Protein AF-A0A425W939-F1 (afdb_monomer_lite)

pLDDT: mean 85.45, std 15.82, range [32.03, 98.38]

Structure (mmCIF, N/CA/C/O backbone):
data_AF-A0A425W939-F1
#
_entry.id   AF-A0A425W939-F1
#
loop_
_atom_site.group_PDB
_atom_site.id
_atom_site.type_symbol
_atom_site.label_atom_id
_atom_site.label_alt_id
_atom_site.label_comp_id
_atom_site.label_asym_id
_atom_site.label_entity_id
_atom_site.label_seq_id
_atom_site.pdbx_PDB_ins_code
_atom_site.Cartn_x
_atom_site.Cartn_y
_atom_site.Cartn_z
_atom_site.occupancy
_atom_site.B_iso_or_equiv
_atom_site.auth_seq_id
_atom_site.auth_comp_id
_atom_site.auth_asym_id
_atom_site.auth_atom_id
_atom_site.pdbx_PDB_model_num
ATOM 1 N N . MET A 1 1 ? 36.619 -2.453 -15.851 1.00 32.03 1 MET A N 1
ATOM 2 C CA . MET A 1 1 ? 36.394 -1.503 -16.958 1.00 32.03 1 MET A CA 1
ATOM 3 C C . MET A 1 1 ? 35.109 -0.761 -16.631 1.00 32.03 1 MET A C 1
ATOM 5 O O . MET A 1 1 ? 34.063 -1.391 -16.569 1.00 32.03 1 MET A O 1
ATOM 9 N N . LEU A 1 2 ? 35.218 0.507 -16.232 1.00 38.09 2 LEU A N 1
ATOM 10 C CA . LEU A 1 2 ? 34.074 1.345 -15.869 1.00 38.09 2 LEU A CA 1
ATOM 11 C C . LEU A 1 2 ? 33.327 1.688 -17.160 1.00 38.09 2 LEU A C 1
ATOM 13 O O . LEU A 1 2 ? 33.867 2.411 -17.993 1.00 38.09 2 LEU A O 1
ATOM 17 N N . PHE A 1 3 ? 32.127 1.143 -17.351 1.00 40.81 3 PHE A N 1
ATOM 18 C CA . PHE A 1 3 ? 31.257 1.585 -18.435 1.00 40.81 3 PHE A CA 1
ATOM 19 C C . PHE A 1 3 ? 30.702 2.961 -18.060 1.00 40.81 3 PHE A C 1
ATOM 21 O O . PHE A 1 3 ? 29.868 3.091 -17.164 1.00 40.81 3 PHE A O 1
ATOM 28 N N . GLY A 1 4 ? 31.234 3.997 -18.709 1.00 47.75 4 GLY A N 1
ATOM 29 C CA . GLY A 1 4 ? 30.637 5.326 -18.725 1.00 47.75 4 GLY A CA 1
ATOM 30 C C . GLY A 1 4 ? 29.325 5.248 -19.490 1.00 47.75 4 GLY A C 1
ATOM 31 O O . GLY A 1 4 ? 29.332 5.268 -20.715 1.00 47.75 4 GLY A O 1
ATOM 32 N N . CYS A 1 5 ? 28.222 5.094 -18.760 1.00 44.81 5 CYS A N 1
ATOM 33 C CA . CYS A 1 5 ? 26.889 5.027 -19.338 1.00 44.81 5 CYS A CA 1
ATOM 34 C C . CYS A 1 5 ? 26.528 6.408 -19.890 1.00 44.81 5 CYS A C 1
ATOM 36 O O . CYS A 1 5 ? 26.536 7.407 -19.164 1.00 44.81 5 CYS A O 1
ATOM 38 N N . SER A 1 6 ? 26.277 6.473 -21.191 1.00 49.28 6 SER A N 1
ATOM 39 C CA . SER A 1 6 ? 25.877 7.708 -21.857 1.00 49.28 6 SER A CA 1
ATOM 40 C C . SER A 1 6 ? 24.365 7.908 -21.687 1.00 49.28 6 SER A C 1
ATOM 42 O O . SER A 1 6 ? 23.601 6.948 -21.628 1.00 49.28 6 SER A O 1
ATOM 44 N N . LEU A 1 7 ? 23.907 9.163 -21.615 1.00 52.06 7 LEU A N 1
ATOM 45 C CA . LEU A 1 7 ? 22.492 9.544 -21.432 1.00 52.06 7 LEU A CA 1
ATOM 46 C C . LEU A 1 7 ? 21.450 8.766 -22.297 1.00 52.06 7 LEU A C 1
ATOM 48 O O . LEU A 1 7 ? 20.337 8.545 -21.809 1.00 52.06 7 LEU A O 1
ATOM 52 N N . PRO A 1 8 ? 21.757 8.322 -23.539 1.00 54.44 8 PRO A N 1
ATOM 53 C CA . PRO A 1 8 ? 20.844 7.521 -24.365 1.00 54.44 8 PRO A CA 1
ATOM 54 C C . PRO A 1 8 ? 20.500 6.135 -23.798 1.00 54.44 8 PRO A C 1
ATOM 56 O O . PRO A 1 8 ? 19.397 5.638 -24.014 1.00 54.44 8 PRO A O 1
ATOM 59 N N . GLU A 1 9 ? 21.416 5.505 -23.063 1.00 61.19 9 GLU A N 1
ATOM 60 C CA . GLU A 1 9 ? 21.204 4.172 -22.475 1.00 61.19 9 GLU A CA 1
ATOM 61 C C . GLU A 1 9 ? 20.279 4.246 -21.253 1.00 61.19 9 GLU A C 1
ATOM 63 O O . GLU A 1 9 ? 19.521 3.324 -20.971 1.00 61.19 9 GLU A O 1
ATOM 68 N N . TYR A 1 10 ? 20.267 5.381 -20.552 1.00 60.78 10 TYR A N 1
ATOM 69 C CA . TYR A 1 10 ? 19.341 5.603 -19.443 1.00 60.78 10 TYR A CA 1
ATOM 70 C C . TYR A 1 10 ? 17.891 5.734 -19.936 1.00 60.78 10 TYR A C 1
ATOM 72 O O . TYR A 1 10 ? 16.961 5.229 -19.311 1.00 60.78 10 TYR A O 1
ATOM 80 N N . THR A 1 11 ? 17.685 6.373 -21.092 1.00 64.19 11 THR A N 1
ATOM 81 C CA . THR A 1 11 ? 16.342 6.585 -21.656 1.00 64.19 11 THR A CA 1
ATOM 82 C C . THR A 1 11 ? 15.720 5.313 -22.227 1.00 64.19 11 THR A C 1
ATOM 84 O O . THR A 1 11 ? 14.495 5.209 -22.231 1.00 64.19 11 THR A O 1
ATOM 87 N N . SER A 1 12 ? 16.511 4.340 -22.691 1.00 73.88 12 SER A N 1
ATOM 88 C CA . SER A 1 12 ? 15.979 3.034 -23.101 1.00 73.88 12 SER A CA 1
ATOM 89 C C . SER A 1 12 ? 15.506 2.224 -21.897 1.00 73.88 12 SER A C 1
ATOM 91 O O . SER A 1 12 ? 14.393 1.716 -21.918 1.00 73.88 12 SER A O 1
ATOM 93 N N . VAL A 1 13 ? 16.280 2.198 -20.809 1.00 76.06 13 VAL A N 1
ATOM 94 C CA . VAL A 1 13 ? 15.913 1.479 -19.578 1.00 76.06 13 VAL A CA 1
ATOM 95 C C . VAL A 1 13 ? 14.621 2.023 -18.961 1.00 76.06 13 VAL A C 1
ATOM 97 O O . VAL A 1 13 ? 13.791 1.248 -18.496 1.00 76.06 13 VAL A O 1
ATOM 100 N N . VAL A 1 14 ? 14.407 3.342 -18.999 1.00 78.75 14 VAL A N 1
ATOM 101 C CA . VAL A 1 14 ? 13.158 3.957 -18.514 1.00 78.75 14 VAL A CA 1
ATOM 102 C C . VAL A 1 14 ? 11.941 3.506 -19.333 1.00 78.75 14 VAL A C 1
ATOM 104 O O . VAL A 1 14 ? 10.866 3.343 -18.765 1.00 78.75 14 VAL A O 1
ATOM 107 N N . LYS A 1 15 ? 12.089 3.264 -20.643 1.00 82.19 15 LYS A N 1
ATOM 108 C CA . LYS A 1 15 ? 10.983 2.795 -21.501 1.00 82.19 15 LYS A CA 1
ATOM 109 C C . LYS A 1 15 ? 10.562 1.356 -21.210 1.00 82.19 15 LYS A C 1
ATOM 111 O O . LYS A 1 15 ? 9.416 1.011 -21.473 1.00 82.19 15 LYS A O 1
ATOM 116 N N . GLU A 1 16 ? 11.461 0.541 -20.668 1.00 85.12 16 GLU A N 1
ATOM 117 C CA . GLU A 1 16 ? 11.160 -0.847 -20.302 1.00 85.12 16 GLU A CA 1
ATOM 118 C C . GLU A 1 16 ? 10.316 -0.943 -19.019 1.00 85.12 16 GLU A C 1
ATOM 120 O O . GLU A 1 16 ? 9.662 -1.964 -18.781 1.00 85.12 16 GLU A O 1
ATOM 125 N N . VAL A 1 17 ? 10.288 0.120 -18.201 1.00 91.50 17 VAL A N 1
ATOM 126 C CA . VAL A 1 17 ? 9.501 0.168 -16.963 1.00 91.50 17 VAL A CA 1
ATOM 127 C C . VAL A 1 17 ? 8.014 0.230 -17.305 1.00 91.50 17 VAL A C 1
ATOM 129 O O . VAL A 1 17 ? 7.477 1.250 -17.737 1.00 91.50 17 VAL A O 1
ATOM 132 N N . SER A 1 18 ? 7.326 -0.878 -17.071 1.00 93.94 18 SER A N 1
ATOM 133 C CA . SER A 1 18 ? 5.894 -1.037 -17.320 1.00 93.94 18 SER A CA 1
ATOM 134 C C . SER A 1 18 ? 5.259 -1.840 -16.191 1.00 93.94 18 SER A C 1
ATOM 136 O O . SER A 1 18 ? 5.952 -2.322 -15.298 1.00 93.94 18 SER A O 1
ATOM 138 N N . TYR A 1 19 ? 3.930 -1.919 -16.168 1.00 95.12 19 TYR A N 1
ATOM 139 C CA . TYR A 1 19 ? 3.221 -2.609 -15.094 1.00 95.12 19 TYR A CA 1
ATOM 140 C C . TYR A 1 19 ? 3.659 -4.079 -15.016 1.00 95.12 19 TYR A C 1
ATOM 142 O O . TYR A 1 19 ? 3.555 -4.812 -15.999 1.00 95.12 19 TYR A O 1
ATOM 150 N N . GLY A 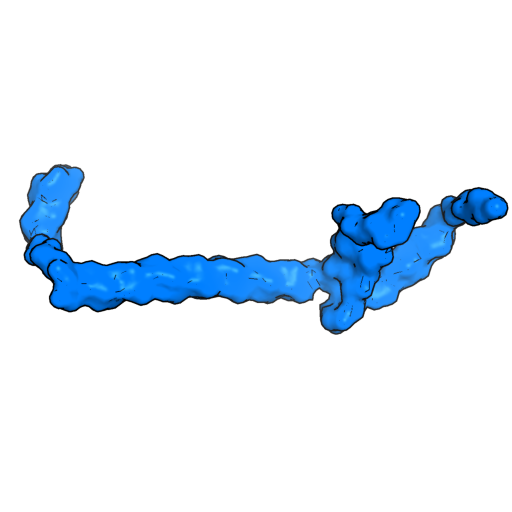1 20 ? 4.156 -4.505 -13.854 1.00 92.62 20 GLY A N 1
ATOM 151 C CA . GLY A 1 20 ? 4.683 -5.856 -13.646 1.00 92.62 20 GLY A CA 1
ATOM 152 C C . GLY A 1 20 ? 6.104 -6.071 -14.181 1.00 92.62 20 GLY A C 1
ATOM 153 O O . GLY A 1 20 ? 6.674 -7.136 -13.955 1.00 92.62 20 GLY A O 1
ATOM 154 N N . ASN A 1 21 ? 6.705 -5.069 -14.832 1.00 93.12 21 ASN A N 1
ATOM 155 C CA . ASN A 1 21 ? 8.098 -5.084 -15.268 1.00 93.12 21 ASN A CA 1
ATOM 156 C C . ASN A 1 21 ? 8.890 -3.969 -14.572 1.00 93.12 21 ASN A C 1
ATOM 158 O O . ASN A 1 21 ? 8.993 -2.836 -15.054 1.00 93.12 21 ASN A O 1
ATOM 162 N N . ARG A 1 22 ? 9.441 -4.306 -13.404 1.00 91.56 22 ARG A N 1
ATOM 163 C CA . ARG A 1 22 ? 10.215 -3.393 -12.554 1.00 91.56 22 ARG A CA 1
ATOM 164 C C . ARG A 1 22 ? 11.693 -3.469 -12.902 1.00 91.56 22 ARG A C 1
ATOM 166 O O . ARG A 1 22 ? 12.240 -4.554 -13.090 1.00 91.56 22 ARG A O 1
ATOM 173 N N . VAL A 1 23 ? 12.364 -2.323 -12.887 1.00 89.94 23 VAL A N 1
ATOM 174 C CA . VAL A 1 23 ? 13.815 -2.256 -13.087 1.00 89.94 23 VAL A CA 1
ATOM 175 C C . VAL A 1 23 ? 14.503 -1.993 -11.755 1.00 89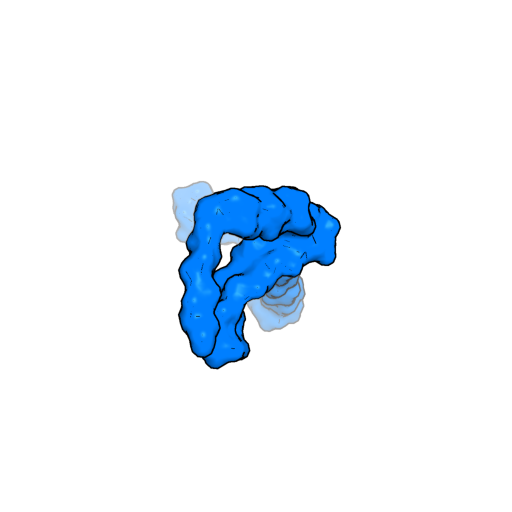.94 23 VAL A C 1
ATOM 177 O O . VAL A 1 23 ? 14.152 -1.057 -11.040 1.00 89.94 23 VAL A O 1
ATOM 180 N N . TYR A 1 24 ? 15.526 -2.785 -11.441 1.00 87.19 24 TYR A N 1
ATOM 181 C CA . TYR A 1 24 ? 16.311 -2.655 -10.215 1.00 87.19 24 TYR A CA 1
ATOM 182 C C . TYR A 1 24 ? 17.712 -2.137 -10.531 1.00 87.19 24 TYR A C 1
ATOM 184 O O . TYR A 1 24 ? 18.443 -2.724 -11.327 1.00 87.19 24 TYR A O 1
ATOM 192 N N . LEU A 1 25 ? 18.102 -1.043 -9.881 1.00 83.81 25 LEU A N 1
ATOM 193 C CA . LEU A 1 25 ? 19.430 -0.458 -10.004 1.00 83.81 25 LEU A CA 1
ATOM 194 C C . LEU A 1 25 ? 20.295 -0.924 -8.832 1.00 83.81 25 LEU A C 1
ATOM 196 O O . LEU A 1 25 ? 20.024 -0.630 -7.661 1.00 83.81 25 LEU A O 1
ATOM 200 N N . THR A 1 26 ? 21.360 -1.654 -9.159 1.00 85.50 26 THR A N 1
ATOM 201 C CA . THR A 1 26 ? 22.311 -2.180 -8.177 1.00 85.50 26 THR A CA 1
ATOM 202 C C . THR A 1 26 ? 23.637 -1.438 -8.250 1.00 85.50 26 THR A C 1
ATOM 204 O O . THR A 1 26 ? 24.205 -1.295 -9.333 1.00 85.50 26 THR A O 1
ATOM 207 N N . LYS A 1 27 ? 24.189 -1.043 -7.100 1.00 81.50 27 LYS A N 1
ATOM 208 C CA . LYS A 1 27 ? 25.574 -0.572 -6.985 1.00 81.50 27 LYS A CA 1
ATOM 209 C C . LYS A 1 27 ? 26.368 -1.615 -6.205 1.00 81.50 27 LYS A C 1
ATOM 211 O O . LYS A 1 27 ? 26.008 -1.942 -5.079 1.00 81.50 27 LYS A O 1
ATOM 216 N N . ASN A 1 28 ? 27.434 -2.153 -6.800 1.00 85.00 28 ASN A N 1
ATOM 217 C CA . ASN A 1 28 ? 28.259 -3.218 -6.206 1.00 85.00 28 ASN A CA 1
ATOM 218 C C . ASN A 1 28 ? 27.445 -4.459 -5.780 1.00 85.00 28 ASN A C 1
ATOM 220 O O . ASN A 1 28 ? 27.625 -4.966 -4.676 1.00 85.00 28 ASN A O 1
ATOM 224 N N . GLY A 1 29 ? 26.493 -4.899 -6.610 1.00 80.31 29 GLY A N 1
ATOM 225 C CA . GLY A 1 29 ? 25.637 -6.059 -6.315 1.00 80.31 29 GLY A CA 1
ATOM 226 C C . GLY A 1 29 ? 24.540 -5.818 -5.271 1.00 80.31 29 GLY A C 1
ATOM 227 O O . GLY A 1 29 ? 23.750 -6.718 -5.014 1.00 80.31 29 GLY A O 1
ATOM 228 N N . HIS A 1 30 ? 24.446 -4.612 -4.703 1.00 78.25 30 HIS A N 1
ATOM 229 C CA . HIS A 1 30 ? 23.404 -4.250 -3.745 1.00 78.25 30 HIS A CA 1
ATOM 230 C C . HIS A 1 30 ? 22.348 -3.393 -4.445 1.00 78.25 30 HIS A C 1
ATOM 232 O O . HIS A 1 30 ? 22.647 -2.289 -4.914 1.00 78.25 30 HIS A O 1
ATOM 238 N N . GLY A 1 31 ? 21.121 -3.908 -4.544 1.00 77.44 31 GLY A N 1
ATOM 239 C CA . GLY A 1 31 ? 19.970 -3.149 -5.031 1.00 77.44 31 GLY A CA 1
ATOM 240 C C . GLY A 1 31 ? 19.629 -2.032 -4.053 1.00 77.44 31 GLY A C 1
ATOM 241 O O . GLY A 1 31 ? 19.333 -2.311 -2.897 1.00 77.44 31 GLY A O 1
ATOM 242 N N . GLN A 1 32 ? 19.708 -0.780 -4.503 1.00 78.25 32 GLN A N 1
ATOM 243 C CA . GLN A 1 32 ? 19.375 0.386 -3.670 1.00 78.25 32 GLN A CA 1
ATOM 244 C C . GLN A 1 32 ? 18.136 1.125 -4.172 1.00 78.25 32 GLN A C 1
ATOM 246 O O . GLN A 1 32 ? 17.471 1.797 -3.392 1.00 78.25 32 GLN A O 1
ATOM 251 N N . ILE A 1 33 ? 17.833 1.022 -5.468 1.00 86.69 33 ILE A N 1
ATOM 252 C CA . ILE A 1 33 ? 16.763 1.785 -6.113 1.00 86.69 33 ILE A CA 1
ATOM 253 C C . ILE A 1 33 ? 15.982 0.848 -7.034 1.00 86.69 33 ILE A C 1
ATOM 255 O O . ILE A 1 33 ? 16.578 0.047 -7.756 1.00 86.69 33 ILE A O 1
ATOM 259 N N . ALA A 1 34 ? 14.656 0.969 -7.028 1.00 90.00 34 ALA A N 1
ATOM 260 C CA . ALA A 1 34 ? 13.771 0.330 -7.993 1.00 90.00 34 ALA A CA 1
ATOM 261 C C . ALA A 1 34 ? 12.984 1.404 -8.751 1.00 90.00 34 ALA A C 1
ATOM 263 O O . ALA A 1 34 ? 12.488 2.354 -8.148 1.00 90.00 34 ALA A O 1
ATOM 264 N N . MET A 1 35 ? 12.871 1.244 -10.065 1.00 91.50 35 MET A N 1
ATOM 265 C CA . MET A 1 35 ? 11.940 1.995 -10.899 1.00 91.50 35 MET A CA 1
ATOM 266 C C . MET A 1 35 ? 10.710 1.125 -11.124 1.00 91.50 35 MET A C 1
ATOM 268 O O . MET A 1 35 ? 10.819 -0.023 -11.564 1.00 91.50 35 MET A O 1
ATOM 272 N N . ILE A 1 36 ? 9.552 1.673 -10.779 1.00 94.81 36 ILE A N 1
ATOM 273 C CA . ILE A 1 36 ? 8.268 0.978 -10.779 1.00 94.81 36 ILE A CA 1
ATOM 274 C C . ILE A 1 36 ? 7.295 1.821 -11.595 1.00 94.81 36 ILE A C 1
ATOM 276 O O . ILE A 1 36 ? 7.373 3.051 -11.592 1.00 94.81 36 ILE A O 1
ATOM 280 N N . ASN A 1 37 ? 6.397 1.163 -12.320 1.00 95.19 37 ASN A N 1
ATOM 281 C CA . ASN A 1 37 ? 5.321 1.858 -13.004 1.00 95.19 37 ASN A CA 1
ATOM 282 C C . ASN A 1 37 ? 4.422 2.588 -11.986 1.00 95.19 37 ASN A C 1
ATOM 284 O O . ASN A 1 37 ? 4.106 2.037 -10.938 1.00 95.19 37 ASN A O 1
ATOM 288 N N . MET A 1 38 ? 3.985 3.809 -12.301 1.00 95.50 38 MET A N 1
ATOM 289 C CA . MET A 1 38 ? 3.190 4.623 -11.368 1.00 95.50 38 MET A CA 1
ATOM 290 C C . MET A 1 38 ? 1.877 3.948 -10.951 1.00 95.50 38 MET A C 1
ATOM 292 O O . MET A 1 38 ? 1.545 3.957 -9.774 1.00 95.50 38 MET A O 1
ATOM 296 N N . GLN A 1 39 ? 1.170 3.302 -11.883 1.00 97.12 39 GLN A N 1
ATOM 297 C CA . GLN A 1 39 ? -0.073 2.594 -11.562 1.00 97.12 39 GLN A CA 1
ATOM 298 C C . GLN A 1 39 ? 0.190 1.416 -10.617 1.00 97.12 39 GLN A C 1
ATOM 300 O O . GLN A 1 39 ? -0.564 1.176 -9.682 1.00 97.12 39 GLN A O 1
ATOM 305 N N . GLU A 1 40 ? 1.291 0.700 -10.843 1.00 97.56 40 GLU A N 1
ATOM 306 C CA . GLU A 1 40 ? 1.706 -0.391 -9.966 1.00 97.56 40 GLU A CA 1
ATOM 307 C C . GLU A 1 40 ? 2.088 0.117 -8.569 1.00 97.56 40 GLU A C 1
ATOM 309 O O . GLU A 1 40 ? 1.749 -0.526 -7.578 1.00 97.56 40 GLU A O 1
ATOM 314 N N . LEU A 1 41 ? 2.746 1.278 -8.472 1.00 97.44 41 LEU A N 1
ATOM 315 C CA . LEU A 1 41 ? 3.030 1.929 -7.192 1.00 97.44 41 LEU A CA 1
ATOM 316 C C . LEU A 1 41 ? 1.733 2.289 -6.450 1.00 97.44 41 LEU A C 1
ATOM 318 O O . LEU A 1 41 ? 1.585 1.904 -5.291 1.00 97.44 41 LEU A O 1
ATOM 322 N N . ASP A 1 42 ? 0.782 2.942 -7.121 1.00 98.12 42 ASP A N 1
ATOM 323 C CA . ASP A 1 42 ? -0.507 3.326 -6.531 1.00 98.12 42 ASP A CA 1
ATOM 324 C C . ASP A 1 42 ? -1.283 2.109 -6.004 1.00 98.12 42 ASP A C 1
ATOM 326 O O . ASP A 1 42 ? -1.923 2.161 -4.951 1.00 98.12 42 ASP A O 1
ATOM 330 N N . ASP A 1 43 ? -1.242 0.991 -6.729 1.00 98.19 43 ASP A N 1
ATOM 331 C CA . ASP A 1 43 ? -1.948 -0.224 -6.329 1.00 98.19 43 ASP A CA 1
ATOM 332 C C . ASP A 1 43 ? -1.277 -0.908 -5.130 1.00 98.19 43 ASP A C 1
ATOM 334 O O . ASP A 1 43 ? -1.978 -1.379 -4.231 1.00 98.19 43 ASP A O 1
ATOM 338 N N . ILE A 1 44 ? 0.058 -0.877 -5.041 1.00 97.75 44 ILE A N 1
ATOM 339 C CA . ILE A 1 44 ? 0.796 -1.318 -3.845 1.00 97.75 44 ILE A CA 1
ATOM 340 C C . ILE A 1 44 ? 0.434 -0.447 -2.636 1.00 97.75 44 ILE A C 1
ATOM 342 O O . ILE A 1 44 ? 0.204 -0.975 -1.545 1.00 97.75 44 ILE A O 1
ATOM 346 N N . GLU A 1 45 ? 0.358 0.874 -2.802 1.00 98.25 45 GLU A N 1
ATOM 347 C CA . GLU A 1 45 ? 0.001 1.788 -1.713 1.00 98.25 45 GLU A CA 1
ATOM 348 C C . GLU A 1 45 ? -1.428 1.554 -1.211 1.00 98.25 45 GLU A C 1
ATOM 350 O O . GLU A 1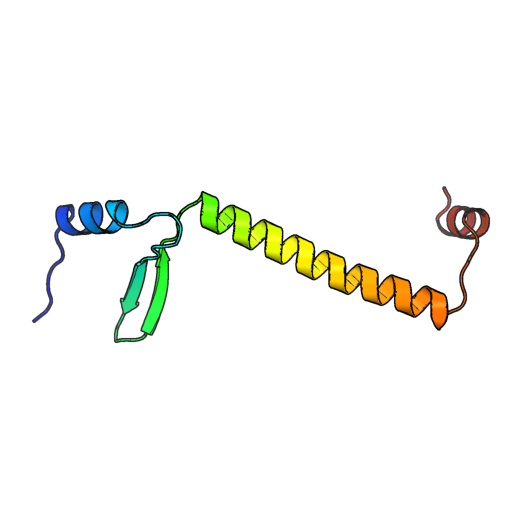 45 ? -1.651 1.473 0.001 1.00 98.25 45 GLU A O 1
ATOM 355 N N . LYS A 1 46 ? -2.390 1.356 -2.121 1.00 98.38 46 LYS A N 1
ATOM 356 C CA . LYS A 1 46 ? -3.772 0.993 -1.763 1.00 98.38 46 LYS A CA 1
ATOM 357 C C . LYS A 1 46 ? -3.834 -0.337 -1.023 1.00 98.38 46 LYS A C 1
ATOM 359 O O . LYS A 1 46 ? -4.530 -0.435 -0.014 1.00 98.38 46 LYS A O 1
ATOM 364 N N . GLN A 1 47 ? -3.104 -1.349 -1.491 1.00 98.31 47 GLN A N 1
ATOM 365 C CA . GLN A 1 47 ? -3.039 -2.651 -0.823 1.00 98.31 47 GLN A CA 1
ATOM 366 C C . GLN A 1 47 ? -2.444 -2.533 0.582 1.00 98.31 47 GLN A C 1
ATOM 368 O O . GLN A 1 47 ? -2.975 -3.116 1.524 1.00 98.31 47 GLN A O 1
ATOM 373 N N . LEU A 1 48 ? -1.387 -1.735 0.753 1.00 98.38 48 LEU A N 1
ATOM 374 C CA . LEU A 1 48 ? -0.793 -1.489 2.064 1.00 98.38 48 LEU A CA 1
ATOM 375 C C . LEU A 1 48 ? -1.762 -0.756 3.003 1.00 98.38 48 LEU A C 1
ATOM 377 O O . LEU A 1 48 ? -1.817 -1.071 4.192 1.00 98.38 48 LEU A O 1
ATOM 381 N N . ALA A 1 49 ? -2.515 0.219 2.489 1.00 98.38 49 ALA A N 1
ATOM 382 C CA . ALA A 1 49 ? -3.534 0.924 3.258 1.00 98.38 49 ALA A CA 1
ATOM 383 C C . ALA A 1 49 ? -4.666 -0.018 3.692 1.00 98.38 49 ALA A C 1
ATOM 385 O O . ALA A 1 49 ? -5.040 -0.013 4.864 1.00 98.38 49 ALA A O 1
ATOM 386 N N . LEU A 1 50 ? -5.152 -0.867 2.779 1.00 98.38 50 LEU A N 1
ATOM 387 C CA . LEU A 1 50 ? -6.172 -1.870 3.075 1.00 98.38 50 LEU A CA 1
ATOM 388 C C . LEU A 1 50 ? -5.684 -2.868 4.128 1.00 98.38 50 LEU A C 1
ATOM 390 O O . LEU A 1 50 ? -6.367 -3.083 5.120 1.00 98.38 50 LEU A O 1
ATOM 394 N N . TYR A 1 51 ? -4.473 -3.399 3.972 1.00 98.31 51 TYR A N 1
ATOM 395 C CA . TYR A 1 51 ? -3.894 -4.341 4.928 1.00 98.31 51 TYR A CA 1
ATOM 396 C C . TYR A 1 51 ? -3.763 -3.741 6.336 1.00 98.31 51 TYR A C 1
ATOM 398 O O . TYR A 1 51 ? -4.095 -4.376 7.336 1.00 98.31 51 TYR A O 1
ATOM 406 N N . LYS A 1 52 ? -3.316 -2.481 6.438 1.00 98.19 52 LYS A N 1
ATOM 407 C CA . LYS A 1 52 ? -3.266 -1.768 7.725 1.00 98.19 52 LYS A CA 1
ATOM 408 C C . LYS A 1 52 ? -4.658 -1.588 8.322 1.00 98.19 52 LYS A C 1
ATOM 410 O O . LYS A 1 52 ? -4.834 -1.792 9.518 1.00 98.19 52 LYS A O 1
ATOM 415 N N . PHE A 1 53 ? -5.630 -1.215 7.496 1.00 98.12 53 PHE A N 1
ATOM 416 C CA . PHE A 1 53 ? -7.015 -1.071 7.924 1.00 98.12 53 PHE A CA 1
ATOM 417 C C . PHE A 1 53 ? -7.589 -2.396 8.446 1.00 98.12 53 PHE A C 1
ATOM 419 O O . PHE A 1 53 ? -8.184 -2.415 9.519 1.00 98.12 53 PHE A O 1
ATOM 426 N N . GLU A 1 54 ? -7.350 -3.507 7.749 1.00 97.94 54 GLU A N 1
ATOM 427 C CA . GLU A 1 54 ? -7.778 -4.844 8.172 1.00 97.94 54 GLU A CA 1
ATOM 428 C C . GLU A 1 54 ? -7.195 -5.235 9.534 1.00 97.94 54 GLU A C 1
ATOM 430 O O . GLU A 1 54 ? -7.919 -5.758 10.379 1.00 97.94 54 GLU A O 1
ATOM 435 N N . ILE A 1 55 ? -5.916 -4.934 9.789 1.00 97.88 55 ILE A N 1
ATOM 436 C CA . ILE A 1 55 ? -5.292 -5.176 11.099 1.00 97.88 55 ILE A CA 1
ATOM 437 C C . ILE A 1 55 ? -6.006 -4.396 12.209 1.00 97.88 55 ILE A C 1
ATOM 439 O O . ILE A 1 55 ? -6.298 -4.961 13.263 1.00 97.88 55 ILE A O 1
ATOM 443 N N . GLU A 1 56 ? -6.283 -3.107 12.004 1.00 97.56 56 GLU A N 1
ATOM 444 C CA . GLU A 1 56 ? -6.970 -2.296 13.017 1.00 97.56 56 GLU A CA 1
ATOM 445 C C . GLU A 1 56 ? -8.423 -2.744 13.219 1.00 97.56 56 GLU A C 1
ATOM 447 O O . GLU A 1 56 ? -8.896 -2.806 14.354 1.00 97.56 56 GLU A O 1
ATOM 452 N N . MET A 1 57 ? -9.109 -3.155 12.150 1.00 97.50 57 MET A N 1
ATOM 453 C CA . MET A 1 57 ? -10.445 -3.744 12.247 1.00 97.50 57 MET A CA 1
ATOM 454 C C . MET A 1 57 ? -10.439 -5.041 13.052 1.00 97.50 57 MET A C 1
ATOM 456 O O . MET A 1 57 ? -11.276 -5.203 13.934 1.00 97.50 57 MET A O 1
ATOM 460 N N . GLN A 1 58 ? -9.472 -5.933 12.828 1.00 96.19 58 GLN A N 1
ATOM 461 C CA . GLN A 1 58 ? -9.340 -7.164 13.613 1.00 96.19 58 GLN A CA 1
ATOM 462 C C . GLN A 1 58 ? -9.101 -6.880 15.099 1.00 96.19 58 GLN A C 1
ATOM 464 O O . GLN A 1 58 ? -9.639 -7.584 15.954 1.00 96.19 58 GLN A O 1
ATOM 469 N N . LYS A 1 59 ? -8.324 -5.839 15.429 1.00 95.44 59 LYS A N 1
ATOM 470 C CA . LYS A 1 59 ? -8.170 -5.396 16.822 1.00 95.44 59 LYS A CA 1
ATOM 471 C C . LYS A 1 59 ? -9.502 -4.926 17.405 1.00 95.44 59 LYS A C 1
ATOM 473 O O . LYS A 1 59 ? -9.831 -5.337 18.512 1.00 95.44 59 LYS A O 1
ATOM 478 N N . GLY A 1 60 ? -10.274 -4.132 16.661 1.00 93.19 60 GLY A N 1
ATOM 479 C CA . GLY A 1 60 ? -11.606 -3.685 17.082 1.00 93.19 60 GLY A CA 1
ATOM 480 C C . GLY A 1 60 ? -12.603 -4.836 17.256 1.00 93.19 60 GLY A C 1
ATOM 481 O O . GLY A 1 60 ? -13.319 -4.904 18.249 1.00 93.19 60 GLY A O 1
ATOM 482 N N . GLU A 1 61 ? -12.623 -5.800 16.335 1.00 93.94 61 GLU A N 1
ATOM 483 C CA . GLU A 1 61 ? -13.459 -7.001 16.462 1.00 93.94 61 GLU A CA 1
ATOM 484 C C . GLU A 1 61 ? -13.087 -7.843 17.686 1.00 93.94 61 GLU A C 1
ATOM 486 O O . GLU A 1 61 ? -13.955 -8.460 18.310 1.00 93.94 61 GLU A O 1
ATOM 491 N N . LYS A 1 62 ? -11.794 -7.891 18.020 1.00 94.38 62 LYS A N 1
ATOM 492 C CA . LYS A 1 62 ? -11.299 -8.574 19.210 1.00 94.38 62 LYS A CA 1
ATOM 493 C C . LYS A 1 62 ? -11.683 -7.823 20.487 1.00 94.38 62 LYS A C 1
ATOM 495 O O . LYS A 1 62 ? -12.176 -8.465 21.411 1.00 94.38 62 LYS A O 1
ATOM 500 N N . SER A 1 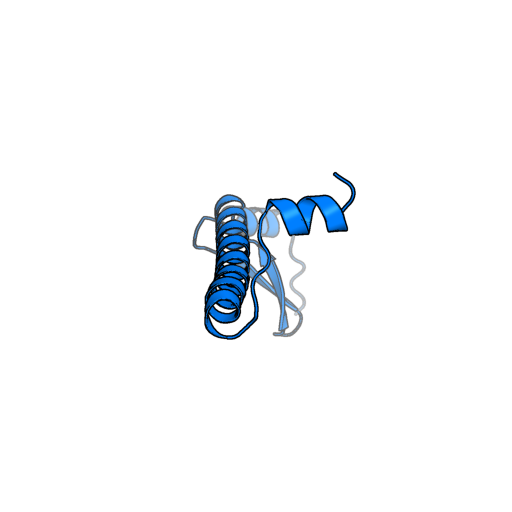63 ? -11.528 -6.498 20.534 1.00 92.56 63 SER A N 1
ATOM 501 C CA . SER A 1 63 ? -11.872 -5.709 21.725 1.00 92.56 63 SER A CA 1
ATOM 502 C C . SER A 1 63 ? -13.364 -5.776 22.045 1.00 92.56 63 SER A C 1
ATOM 504 O O . SER A 1 63 ? -13.719 -5.960 23.199 1.00 92.56 63 SER A O 1
ATOM 506 N N . ILE A 1 64 ? -14.245 -5.783 21.038 1.00 90.88 64 ILE A N 1
ATOM 507 C CA . ILE A 1 64 ? -15.692 -5.984 21.249 1.00 90.88 64 ILE A CA 1
ATOM 508 C C . ILE A 1 64 ? -15.997 -7.308 21.977 1.00 90.88 64 ILE A C 1
ATOM 510 O O . ILE A 1 64 ? -16.997 -7.409 22.684 1.00 90.88 64 ILE A O 1
ATOM 514 N N . LYS A 1 65 ? -15.168 -8.344 21.790 1.00 88.62 65 LYS A N 1
ATOM 515 C CA . LYS A 1 65 ? -15.362 -9.660 22.422 1.00 88.62 65 LYS A CA 1
ATOM 516 C C . LYS A 1 65 ? -14.727 -9.766 23.806 1.00 88.62 65 LYS A C 1
ATOM 518 O O . LYS A 1 65 ? -15.204 -10.558 24.614 1.00 88.62 65 LYS A O 1
ATOM 523 N N . GLU A 1 66 ? -13.625 -9.060 24.037 1.00 91.62 66 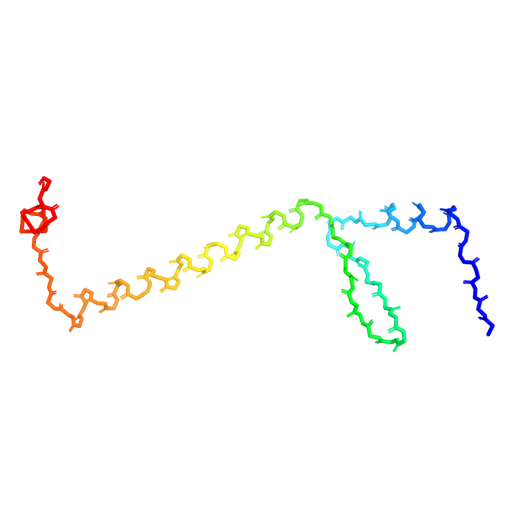GLU A N 1
ATOM 524 C CA . GLU A 1 66 ? -12.755 -9.271 25.202 1.00 91.62 66 GLU A CA 1
ATOM 525 C C . GLU A 1 66 ? -12.778 -8.112 26.209 1.00 91.62 66 GLU A C 1
ATOM 527 O O . GLU A 1 66 ? -12.376 -8.307 27.355 1.00 91.62 66 GLU A O 1
ATOM 532 N N . GLU A 1 67 ? -13.248 -6.931 25.812 1.00 89.25 67 GLU A N 1
ATOM 533 C CA . GLU A 1 67 ? -13.189 -5.698 26.601 1.00 89.25 67 GLU A CA 1
ATOM 534 C C . GLU A 1 67 ? -14.594 -5.138 26.884 1.00 89.25 67 GLU A C 1
ATOM 536 O O . GLU A 1 67 ? -15.567 -5.445 26.190 1.00 89.25 67 GLU A O 1
ATOM 541 N N . GLU A 1 68 ? -14.718 -4.315 27.930 1.00 83.94 68 GLU A N 1
ATOM 542 C CA . GLU A 1 68 ? -15.967 -3.609 28.231 1.00 83.94 68 GLU A CA 1
ATOM 543 C C . GLU A 1 68 ? -16.218 -2.499 27.202 1.00 83.94 68 GLU A C 1
ATOM 545 O O . GLU A 1 68 ? -15.333 -1.711 26.870 1.00 83.94 68 GLU A O 1
ATOM 550 N N . THR A 1 69 ? -17.450 -2.424 26.702 1.00 86.62 69 THR A N 1
ATOM 551 C CA . THR A 1 69 ? -17.866 -1.429 25.707 1.00 86.62 69 THR A CA 1
ATOM 552 C C . THR A 1 69 ? -18.697 -0.328 26.355 1.00 86.62 69 THR A C 1
ATOM 554 O O . THR A 1 69 ? -19.562 -0.623 27.178 1.00 86.62 69 THR A O 1
ATOM 557 N N . VAL A 1 70 ? -18.516 0.916 25.916 1.00 88.06 70 VAL A N 1
ATOM 558 C CA . VAL A 1 70 ? -19.362 2.056 26.311 1.00 88.06 70 VAL A CA 1
ATOM 559 C C . VAL A 1 70 ? -20.430 2.347 25.258 1.00 88.06 70 VAL A C 1
ATOM 561 O O . VAL A 1 70 ? -20.235 2.093 24.066 1.00 88.06 70 VAL A O 1
ATOM 564 N N . SER A 1 71 ? -21.569 2.894 25.682 1.00 89.44 71 SER A N 1
ATOM 565 C CA . SER A 1 71 ? -22.608 3.357 24.754 1.00 89.44 71 SER A CA 1
ATOM 566 C C . SER A 1 71 ? -22.171 4.611 23.984 1.00 89.44 71 SER A C 1
ATOM 568 O O . SER A 1 71 ? -21.263 5.340 24.393 1.00 89.44 71 SER A O 1
ATOM 570 N N . SER A 1 72 ? -22.836 4.902 22.859 1.00 88.94 72 SER A N 1
ATOM 571 C CA . SER A 1 72 ? -22.531 6.112 22.082 1.00 88.94 72 SER A CA 1
ATOM 572 C C . SER A 1 72 ? -22.807 7.387 22.884 1.00 88.94 72 SER A C 1
ATOM 574 O O . SER A 1 72 ? -22.056 8.354 22.765 1.00 88.94 72 SER A O 1
ATOM 576 N N . GLU A 1 73 ? -23.858 7.390 23.704 1.00 90.94 73 GLU A N 1
ATOM 577 C CA . GLU A 1 73 ? -24.220 8.495 24.589 1.00 90.94 73 GLU A CA 1
ATOM 578 C C . GLU A 1 73 ? -23.158 8.741 25.671 1.00 90.94 73 GLU A C 1
ATOM 580 O O . GLU A 1 73 ? -22.783 9.892 25.905 1.00 90.94 73 GLU A O 1
ATOM 585 N N . GLU A 1 74 ? -22.643 7.682 26.304 1.00 90.25 74 GLU A N 1
ATOM 586 C CA . GLU A 1 74 ? -21.565 7.786 27.299 1.00 90.25 74 GLU A CA 1
ATOM 587 C C . GLU A 1 74 ? -20.273 8.300 26.664 1.00 90.25 74 GLU A C 1
ATOM 589 O O . GLU A 1 74 ? -19.678 9.250 27.173 1.00 90.25 74 GLU A O 1
ATOM 594 N N . LEU A 1 75 ? -19.901 7.761 25.501 1.00 91.12 75 LEU A N 1
ATOM 595 C CA . LEU A 1 75 ? -18.710 8.189 24.771 1.00 91.12 75 LEU A CA 1
ATOM 596 C C . LEU A 1 75 ? -18.771 9.674 24.379 1.00 91.12 75 LEU A C 1
ATOM 598 O O . LEU A 1 75 ? -17.792 10.402 24.528 1.00 91.12 75 LEU A O 1
ATOM 602 N N . ARG A 1 76 ? -19.923 10.152 23.892 1.00 90.44 76 ARG A N 1
ATOM 603 C CA . ARG A 1 76 ? -20.134 11.573 23.555 1.00 90.44 76 ARG A CA 1
ATOM 604 C C . AR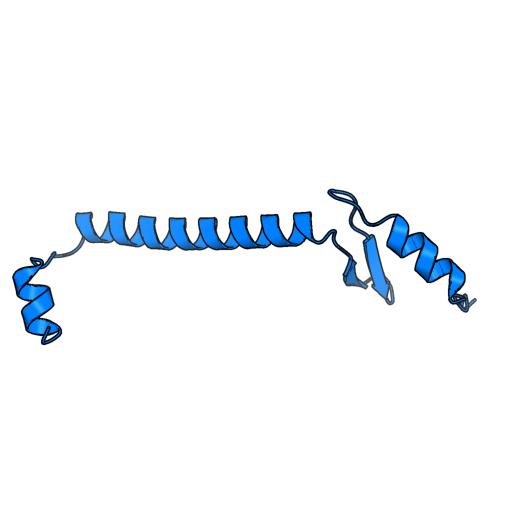G A 1 76 ? -19.965 12.474 24.774 1.00 90.44 76 ARG A C 1
ATOM 606 O O . ARG A 1 76 ? -19.268 13.485 24.705 1.00 90.44 76 ARG A O 1
ATOM 613 N N . LYS A 1 77 ? -20.537 12.063 25.910 1.00 92.88 77 LYS A N 1
ATOM 614 C CA . LYS A 1 77 ? -20.402 12.778 27.181 1.00 92.88 77 LYS A CA 1
ATOM 615 C C . LYS A 1 77 ? -18.943 12.853 27.646 1.00 92.88 77 LYS A C 1
ATOM 617 O O . LYS A 1 77 ? -18.534 13.908 28.123 1.00 92.88 77 LYS A O 1
ATOM 622 N N . GLU A 1 78 ? -18.166 11.779 27.495 1.00 91.31 78 GLU A N 1
ATOM 623 C CA . GLU A 1 78 ? -16.730 11.763 27.820 1.00 91.31 78 GLU A CA 1
ATOM 624 C C . GLU A 1 78 ? -15.897 12.648 26.887 1.00 91.31 78 GLU A C 1
ATOM 626 O O . GLU A 1 78 ? -14.994 13.350 27.342 1.00 91.31 78 GLU A O 1
ATOM 631 N N . LEU A 1 79 ? -16.220 12.656 25.592 1.00 92.25 79 LEU A N 1
ATOM 632 C CA . LEU A 1 79 ? -15.541 13.478 24.586 1.00 92.25 79 LEU A CA 1
ATOM 633 C C . LEU A 1 79 ? -15.986 14.951 24.592 1.00 92.25 79 LEU A C 1
ATOM 635 O O . LEU A 1 79 ? -15.365 15.774 23.920 1.00 92.25 79 LEU A O 1
ATOM 639 N N . GLY A 1 80 ? -17.029 15.298 25.352 1.00 90.44 80 GLY A N 1
ATOM 640 C CA . GLY A 1 80 ? -17.547 16.662 25.464 1.00 90.44 80 GLY A CA 1
ATOM 641 C C . GLY A 1 80 ? -18.232 17.177 24.193 1.00 90.44 80 GLY A C 1
ATOM 642 O O . GLY A 1 80 ? -18.218 18.387 23.957 1.00 90.44 80 GLY A O 1
ATOM 643 N N . ILE A 1 81 ? -18.799 16.273 23.382 1.00 86.88 81 ILE A N 1
ATOM 644 C CA . ILE A 1 81 ? -19.481 16.571 22.107 1.00 86.88 81 ILE A CA 1
ATOM 645 C C . ILE A 1 81 ? -20.950 16.157 22.097 1.00 86.88 81 ILE A C 1
ATOM 647 O O . ILE A 1 81 ? -21.323 15.206 22.817 1.00 86.88 81 ILE A O 1
#

Foldseek 3Di:
DDPPDDPVVVVVQLVQADAVRKDFDDDPNHTDDIDHDPVNVVVVVVVVVVVVVVVVVVVVVVCVVVHDDDDPVVVCVVVVD

Sequence (81 aa):
MLFGCSLPEYTSVVKEVSYGNRVYLTKNGHGQIAMINMQELDDIEKQLALYKFEIEMQKGEKSIKEEETVSSEELRKELGI

Radius of gyration: 24.22 Å; chains: 1; bounding box: 61×26×53 Å

Secondary structure (DSSP, 8-state):
------HHHHHHHHHH-BTTB-EEEEETTEEEEEE--HHHHHHHHHHHHHHHHHHHHHHHHHHHHHSPPPPHHHHHHHHT-